Protein AF-A0A257Y3E2-F1 (afdb_monomer_lite)

Radius of gyration: 16.89 Å; chains: 1; bounding box: 31×50×50 Å

Sequence (100 aa):
MSHNSTTHTNSHELTRLARFQFKSFDNEAVVFDTASGDTHLLAPFTLALFELIQSRPGMMAHEIEPALSSRLDLSGSEHLTSLTQESLASLRKLGLLETP

Structure (mmCIF, N/CA/C/O backbone):
data_AF-A0A257Y3E2-F1
#
_entry.id   AF-A0A257Y3E2-F1
#
loop_
_atom_site.group_PDB
_atom_site.id
_atom_site.type_symbol
_atom_site.label_atom_id
_atom_site.label_alt_id
_atom_site.label_comp_id
_atom_site.label_asym_id
_atom_site.label_entity_id
_atom_site.label_seq_id
_atom_site.pdbx_PDB_ins_code
_atom_site.Cartn_x
_atom_site.Cartn_y
_atom_site.Cartn_z
_atom_site.occupancy
_atom_site.B_iso_or_equiv
_atom_site.auth_seq_id
_atom_site.auth_comp_id
_atom_site.auth_asym_id
_atom_site.auth_atom_id
_atom_site.pdbx_PDB_model_num
ATOM 1 N N . MET A 1 1 ? -11.598 -35.169 -35.233 1.00 44.25 1 MET A N 1
ATOM 2 C CA . MET A 1 1 ? -10.916 -34.005 -35.834 1.00 44.25 1 MET A CA 1
ATOM 3 C C . MET A 1 1 ? -10.544 -33.054 -34.712 1.00 44.25 1 MET A C 1
ATOM 5 O O . MET A 1 1 ? -11.366 -32.812 -33.838 1.00 44.25 1 MET A O 1
ATOM 9 N N . SER A 1 2 ? -9.276 -32.661 -34.699 1.00 41.78 2 SER A N 1
ATOM 10 C CA . SER A 1 2 ? -8.543 -31.911 -33.675 1.00 41.78 2 SER A CA 1
ATOM 11 C C . SER A 1 2 ? -9.203 -30.574 -33.298 1.00 41.78 2 SER A C 1
ATOM 13 O O . SER A 1 2 ? -9.734 -29.890 -34.163 1.00 41.78 2 SER A O 1
ATOM 15 N N . HIS A 1 3 ? -9.356 -30.311 -31.996 1.00 47.66 3 HIS A N 1
ATOM 16 C CA . HIS A 1 3 ? -8.646 -29.306 -31.177 1.00 47.66 3 HIS A CA 1
ATOM 17 C C . HIS A 1 3 ? -8.700 -27.863 -31.704 1.00 47.66 3 HIS A C 1
ATOM 19 O O . HIS A 1 3 ? -8.174 -27.583 -32.775 1.00 47.66 3 HIS A O 1
ATOM 25 N N . ASN A 1 4 ? -9.196 -26.953 -30.851 1.00 42.41 4 ASN A N 1
ATOM 26 C CA . ASN A 1 4 ? -8.472 -25.769 -30.353 1.00 42.41 4 ASN A CA 1
ATOM 27 C C . ASN A 1 4 ? -9.391 -24.537 -30.210 1.00 42.41 4 ASN A C 1
ATOM 29 O O . ASN A 1 4 ? -9.443 -23.679 -31.086 1.00 42.41 4 ASN A O 1
ATOM 33 N N . SER A 1 5 ? -10.067 -24.410 -29.066 1.00 44.12 5 SER A N 1
ATOM 34 C CA . SER A 1 5 ? -10.479 -23.096 -28.562 1.00 44.12 5 SER A CA 1
ATOM 35 C C . SER A 1 5 ? -9.421 -22.668 -27.557 1.00 44.12 5 SER A C 1
ATOM 37 O O . SER A 1 5 ? -9.484 -23.011 -26.381 1.00 44.12 5 SER A O 1
ATOM 39 N N . THR A 1 6 ? -8.384 -22.004 -28.065 1.00 49.91 6 THR A N 1
ATOM 40 C CA . THR A 1 6 ? -7.355 -21.357 -27.256 1.00 49.91 6 THR A CA 1
ATOM 41 C C . THR A 1 6 ? -8.029 -20.355 -26.332 1.00 49.91 6 THR A C 1
ATOM 43 O O . THR A 1 6 ? -8.487 -19.301 -26.772 1.00 49.91 6 THR A O 1
ATOM 46 N N . THR A 1 7 ? -8.076 -20.679 -25.044 1.00 46.53 7 THR A N 1
ATOM 47 C CA . THR A 1 7 ? -8.229 -19.694 -23.984 1.00 46.53 7 THR A CA 1
ATOM 48 C C . THR A 1 7 ? -7.044 -18.740 -24.115 1.00 46.53 7 THR A C 1
ATOM 50 O O . THR A 1 7 ? -5.926 -19.060 -23.719 1.00 46.53 7 THR A O 1
ATOM 53 N N . HIS A 1 8 ? -7.257 -17.588 -24.752 1.00 47.28 8 HIS A N 1
ATOM 54 C CA . HIS A 1 8 ? -6.330 -16.460 -24.707 1.00 47.28 8 HIS A CA 1
ATOM 55 C C . HIS A 1 8 ? -6.441 -15.854 -23.302 1.00 47.28 8 HIS A C 1
ATOM 57 O O . HIS A 1 8 ? -6.999 -14.782 -23.096 1.00 47.28 8 HIS A O 1
ATOM 63 N N . THR A 1 9 ? -5.992 -16.601 -22.294 1.00 50.34 9 THR A N 1
ATOM 64 C CA . THR A 1 9 ? -5.900 -16.104 -20.928 1.00 50.34 9 THR A CA 1
ATOM 65 C C . THR A 1 9 ? -4.739 -15.126 -20.897 1.00 50.34 9 THR A C 1
ATOM 67 O O . THR A 1 9 ? -3.600 -15.543 -20.741 1.00 50.34 9 THR A O 1
ATOM 70 N N . ASN A 1 10 ? -5.033 -13.845 -21.125 1.00 46.59 10 ASN A N 1
ATOM 71 C CA . ASN A 1 10 ? -4.389 -12.688 -20.503 1.00 46.59 10 ASN A CA 1
ATOM 72 C C . ASN A 1 10 ? -2.938 -12.880 -20.019 1.00 46.59 10 ASN A C 1
ATOM 74 O O . ASN A 1 10 ? -2.606 -12.629 -18.860 1.00 46.59 10 ASN A O 1
ATOM 78 N N . SER A 1 11 ? -2.030 -13.257 -20.921 1.00 48.41 11 SER A N 1
ATOM 79 C CA . SER A 1 11 ? -0.606 -13.361 -20.592 1.00 48.41 11 SER A CA 1
ATOM 80 C C . SER A 1 11 ? -0.040 -11.997 -20.177 1.00 48.41 11 SER A C 1
ATOM 82 O O . SER A 1 11 ? 0.882 -11.928 -19.372 1.00 48.41 11 SER A O 1
ATOM 84 N N . HIS A 1 12 ? -0.619 -10.896 -20.671 1.00 46.59 12 HIS A N 1
ATOM 85 C CA . HIS A 1 12 ? -0.185 -9.534 -20.348 1.00 46.59 12 HIS A CA 1
ATOM 86 C C . HIS A 1 12 ? -0.532 -9.093 -18.914 1.00 46.59 12 HIS A C 1
ATOM 88 O O . HIS A 1 12 ? 0.301 -8.451 -18.276 1.00 46.59 12 HIS A O 1
ATOM 94 N N . GLU A 1 13 ? -1.699 -9.467 -18.375 1.00 49.12 13 GLU A N 1
ATOM 95 C CA . GLU A 1 13 ? -2.067 -9.138 -16.984 1.00 49.12 13 GLU A CA 1
ATOM 96 C C . GLU A 1 13 ? -1.304 -10.005 -15.974 1.00 49.12 13 GLU A C 1
ATOM 98 O O . GLU A 1 13 ? -0.828 -9.498 -14.958 1.00 49.12 13 GLU A O 1
ATOM 103 N N . LEU A 1 14 ? -1.074 -11.285 -16.298 1.00 49.44 14 LEU A N 1
ATOM 104 C CA . LEU A 1 14 ? -0.278 -12.185 -15.456 1.00 49.44 14 LEU A CA 1
ATOM 105 C C . LEU A 1 14 ? 1.202 -11.767 -15.387 1.00 49.44 14 LEU A C 1
ATOM 107 O O . LEU A 1 14 ? 1.838 -11.912 -14.345 1.00 49.44 14 LEU A O 1
ATOM 111 N N . THR A 1 15 ? 1.747 -11.185 -16.461 1.00 49.22 15 THR A N 1
ATOM 112 C CA . THR A 1 15 ? 3.152 -10.736 -16.497 1.00 49.22 15 THR A CA 1
ATOM 113 C C . THR A 1 15 ? 3.369 -9.434 -15.717 1.00 49.22 15 THR A C 1
ATOM 115 O O . THR A 1 15 ? 4.437 -9.234 -15.141 1.00 49.22 15 THR A O 1
ATOM 118 N N . ARG A 1 16 ? 2.364 -8.548 -15.631 1.00 52.44 16 ARG A N 1
ATOM 119 C CA . ARG A 1 16 ? 2.497 -7.281 -14.887 1.00 52.44 16 ARG A CA 1
ATOM 120 C C . ARG A 1 16 ? 2.502 -7.488 -13.368 1.00 52.44 16 ARG A C 1
ATOM 122 O O . ARG A 1 16 ? 3.195 -6.746 -12.679 1.00 52.44 16 ARG A O 1
ATOM 129 N N . LEU A 1 17 ? 1.790 -8.493 -12.856 1.00 55.31 17 LEU A N 1
ATOM 130 C CA . LEU A 1 17 ? 1.845 -8.889 -11.440 1.00 55.31 17 LEU A CA 1
ATOM 131 C C . LEU A 1 17 ? 3.102 -9.707 -11.102 1.00 55.31 17 LEU A C 1
ATOM 133 O O . LEU A 1 17 ? 3.546 -9.688 -9.960 1.00 55.31 17 LEU A O 1
ATOM 137 N N . ALA A 1 18 ? 3.726 -10.366 -12.086 1.00 58.75 18 ALA A N 1
ATOM 138 C CA . ALA A 1 18 ? 4.940 -11.159 -11.874 1.00 58.75 18 ALA A CA 1
ATOM 139 C C . ALA A 1 18 ? 6.189 -10.323 -11.526 1.00 58.75 18 ALA A C 1
ATOM 141 O O . ALA A 1 18 ? 7.183 -10.887 -11.072 1.00 58.75 18 ALA A O 1
ATOM 142 N N . ARG A 1 19 ? 6.152 -8.995 -11.729 1.00 73.94 19 ARG A N 1
ATOM 143 C CA . ARG A 1 19 ? 7.298 -8.102 -11.473 1.00 73.94 19 ARG A CA 1
ATOM 144 C C . ARG A 1 19 ? 7.421 -7.624 -10.026 1.00 73.94 19 ARG A C 1
ATOM 146 O O . ARG A 1 19 ? 8.476 -7.141 -9.640 1.00 73.94 19 ARG A O 1
ATOM 153 N N . PHE A 1 20 ? 6.360 -7.733 -9.229 1.00 80.00 20 PHE A N 1
ATOM 154 C CA . PHE A 1 20 ? 6.373 -7.275 -7.843 1.00 80.00 20 PHE A CA 1
ATOM 155 C C . PHE A 1 20 ? 6.181 -8.455 -6.907 1.00 80.00 20 PHE A C 1
ATOM 157 O O . PHE A 1 20 ? 5.143 -9.113 -6.917 1.00 80.00 20 PHE A O 1
ATOM 164 N N . GLN A 1 21 ? 7.181 -8.711 -6.073 1.00 84.06 21 GLN A N 1
ATOM 165 C CA . GLN A 1 21 ? 7.066 -9.681 -4.996 1.00 84.06 21 GLN A CA 1
ATOM 166 C C . GLN A 1 21 ? 6.643 -8.967 -3.721 1.00 84.06 21 GLN A C 1
ATOM 168 O O . GLN A 1 21 ? 7.379 -8.143 -3.179 1.00 84.06 21 GLN A O 1
ATOM 173 N N . PHE A 1 22 ? 5.454 -9.308 -3.240 1.00 83.06 22 PHE A N 1
ATOM 174 C CA . PHE A 1 22 ? 4.918 -8.801 -1.987 1.00 83.06 22 PHE A CA 1
ATOM 175 C C . PHE A 1 22 ? 5.242 -9.765 -0.858 1.00 83.06 22 PHE A C 1
ATOM 177 O O . PHE A 1 22 ? 4.999 -10.968 -0.954 1.00 83.06 22 PHE A O 1
ATOM 184 N N . LYS A 1 23 ? 5.748 -9.219 0.240 1.00 84.06 23 LYS A N 1
ATOM 185 C CA . LYS A 1 23 ? 5.971 -9.958 1.473 1.00 84.06 23 LYS A CA 1
ATOM 186 C C . LYS A 1 23 ? 5.381 -9.170 2.627 1.00 84.06 23 LYS A C 1
ATOM 188 O O . LYS A 1 23 ? 5.938 -8.155 3.037 1.00 84.06 23 LYS A O 1
ATOM 193 N N . SER A 1 24 ? 4.235 -9.632 3.110 1.00 79.56 24 SER A N 1
ATOM 194 C CA . SER A 1 24 ? 3.579 -9.086 4.291 1.00 79.56 24 SER A CA 1
ATOM 195 C C . SER A 1 24 ? 4.294 -9.543 5.560 1.00 79.56 24 SER A C 1
ATOM 197 O O . SER A 1 24 ? 4.677 -10.705 5.707 1.00 79.56 24 SER A O 1
ATOM 199 N N . PHE A 1 25 ? 4.439 -8.607 6.476 1.00 79.56 25 PHE A N 1
ATOM 200 C CA . PHE A 1 25 ? 4.819 -8.766 7.868 1.00 79.56 25 PHE A CA 1
ATOM 201 C C . PHE A 1 25 ? 3.626 -8.327 8.725 1.00 79.56 25 PHE A C 1
ATOM 203 O O . PHE A 1 25 ? 2.659 -7.791 8.193 1.00 79.56 25 PHE A O 1
ATOM 210 N N . ASP A 1 26 ? 3.692 -8.559 10.035 1.00 77.44 26 ASP A N 1
ATOM 211 C CA . ASP A 1 26 ? 2.571 -8.391 10.977 1.00 77.44 26 ASP A CA 1
ATOM 212 C C . ASP A 1 26 ? 1.741 -7.113 10.743 1.00 77.44 26 ASP A C 1
ATOM 214 O O . ASP A 1 26 ? 0.520 -7.181 10.643 1.00 77.44 26 ASP A O 1
ATOM 218 N N . ASN A 1 27 ? 2.417 -5.975 10.541 1.00 77.50 27 ASN A N 1
ATOM 219 C CA . ASN A 1 27 ? 1.775 -4.686 10.279 1.00 77.50 27 ASN A CA 1
ATOM 220 C C . ASN A 1 27 ? 2.330 -3.936 9.057 1.00 77.50 27 ASN A C 1
ATOM 222 O O . ASN A 1 27 ? 1.900 -2.824 8.783 1.00 77.50 27 ASN A O 1
ATOM 226 N N . GLU A 1 28 ? 3.291 -4.489 8.325 1.00 84.25 28 GLU A N 1
ATOM 227 C CA . GLU A 1 28 ? 3.984 -3.804 7.225 1.00 84.25 28 GLU A CA 1
ATOM 228 C C . GLU A 1 28 ? 4.102 -4.741 6.031 1.00 84.25 28 GLU A C 1
ATOM 230 O O . GLU A 1 28 ? 3.986 -5.953 6.174 1.00 84.25 28 GLU A O 1
ATOM 235 N N . ALA A 1 29 ? 4.372 -4.223 4.839 1.00 86.62 29 ALA A N 1
ATOM 236 C CA . ALA A 1 29 ? 4.714 -5.082 3.712 1.00 86.62 29 ALA A CA 1
ATOM 237 C C . ALA A 1 29 ? 5.970 -4.586 3.024 1.00 86.62 29 ALA A C 1
ATOM 239 O O . ALA A 1 29 ? 6.228 -3.396 2.943 1.00 86.62 29 ALA A O 1
ATOM 240 N N . VAL A 1 30 ? 6.754 -5.510 2.495 1.00 87.81 30 VAL A N 1
ATOM 241 C CA . VAL A 1 30 ? 7.870 -5.186 1.620 1.00 87.81 30 VAL A CA 1
ATOM 242 C C . VAL A 1 30 ? 7.490 -5.584 0.206 1.00 87.81 30 VAL A C 1
ATOM 244 O O . VAL A 1 30 ? 7.065 -6.713 -0.040 1.00 87.81 30 VAL A O 1
ATOM 247 N N . VAL A 1 31 ? 7.649 -4.641 -0.713 1.00 87.44 31 VAL A N 1
ATOM 248 C CA . VAL A 1 31 ? 7.488 -4.840 -2.147 1.00 87.44 31 VAL A CA 1
ATOM 249 C C . VAL A 1 31 ? 8.862 -4.846 -2.768 1.00 87.44 31 VAL A C 1
ATOM 251 O O . VAL A 1 31 ? 9.574 -3.847 -2.734 1.00 87.44 31 VAL A O 1
ATOM 254 N N . PHE A 1 32 ? 9.230 -5.979 -3.338 1.00 85.88 32 PHE A N 1
ATOM 255 C CA . PHE A 1 32 ? 10.427 -6.095 -4.143 1.00 85.88 32 PHE A CA 1
ATOM 256 C C . PHE A 1 32 ? 10.050 -5.960 -5.616 1.00 85.88 32 PHE A C 1
ATOM 258 O O . PHE A 1 32 ? 9.309 -6.791 -6.147 1.00 85.88 32 PHE A O 1
ATOM 265 N N . ASP A 1 33 ? 10.542 -4.907 -6.261 1.00 86.12 33 ASP A N 1
ATOM 266 C CA . ASP A 1 33 ? 10.423 -4.723 -7.700 1.00 86.12 33 ASP A CA 1
ATOM 267 C C . ASP A 1 33 ? 11.539 -5.507 -8.393 1.00 86.12 33 ASP A C 1
ATOM 269 O O . ASP A 1 33 ? 12.707 -5.133 -8.358 1.00 86.12 33 ASP A O 1
ATOM 273 N N . THR A 1 34 ? 11.189 -6.614 -9.043 1.00 82.06 34 THR A N 1
ATOM 274 C CA . THR A 1 34 ? 12.157 -7.449 -9.760 1.00 82.06 34 THR A CA 1
ATOM 275 C C . THR A 1 34 ? 12.641 -6.804 -11.060 1.00 82.06 34 THR A C 1
ATOM 277 O O . THR A 1 34 ? 13.592 -7.306 -11.652 1.00 82.06 34 THR A O 1
ATOM 280 N N . ALA A 1 35 ? 11.974 -5.751 -11.550 1.00 80.44 35 ALA A N 1
ATOM 281 C CA . ALA A 1 35 ? 12.364 -5.057 -12.774 1.00 80.44 35 ALA A CA 1
ATOM 282 C C . ALA A 1 35 ? 13.492 -4.046 -12.523 1.00 80.44 35 ALA A C 1
ATOM 284 O O . ALA A 1 35 ? 14.430 -3.976 -13.315 1.00 80.44 35 ALA A O 1
ATOM 285 N N . SER A 1 36 ? 13.415 -3.285 -11.428 1.00 79.81 36 SER A N 1
ATOM 286 C CA . SER A 1 36 ? 14.473 -2.357 -10.994 1.00 79.81 36 SER A CA 1
ATOM 287 C C . SER A 1 36 ? 15.492 -3.002 -10.047 1.00 79.81 36 SER A C 1
ATOM 289 O O . SER A 1 36 ? 16.657 -2.613 -10.041 1.00 79.81 36 SER A O 1
ATOM 291 N N . GLY A 1 37 ? 15.072 -4.008 -9.276 1.00 84.50 37 GLY A N 1
ATOM 292 C CA . GLY A 1 37 ? 15.825 -4.563 -8.153 1.00 84.50 37 GLY A CA 1
ATOM 293 C C . GLY A 1 37 ? 15.632 -3.791 -6.842 1.00 84.50 37 GLY A C 1
ATOM 294 O O . GLY A 1 37 ? 16.316 -4.099 -5.864 1.00 84.50 37 GLY A O 1
ATOM 295 N N . ASP A 1 38 ? 14.728 -2.806 -6.797 1.00 86.12 38 ASP A N 1
ATOM 296 C CA . ASP A 1 38 ? 14.471 -2.004 -5.603 1.00 86.12 38 ASP A CA 1
ATOM 297 C C . ASP A 1 38 ? 13.562 -2.710 -4.591 1.00 86.12 38 ASP A C 1
ATOM 299 O O . ASP A 1 38 ? 12.643 -3.467 -4.915 1.00 86.12 38 ASP A O 1
ATOM 303 N N . THR A 1 39 ? 13.821 -2.422 -3.316 1.00 87.69 39 THR A N 1
ATOM 304 C CA . THR A 1 39 ? 13.001 -2.879 -2.193 1.00 87.69 39 THR A CA 1
ATOM 305 C C . THR A 1 39 ? 12.287 -1.688 -1.579 1.00 87.69 39 THR A C 1
ATOM 307 O O . THR A 1 39 ? 12.915 -0.777 -1.042 1.00 87.69 39 THR A O 1
ATOM 310 N N . HIS A 1 40 ? 10.962 -1.717 -1.613 1.00 85.56 40 HIS A N 1
ATOM 311 C CA . HIS A 1 40 ? 10.110 -0.661 -1.098 1.00 85.56 40 HIS A CA 1
ATOM 312 C C . HIS A 1 40 ? 9.334 -1.148 0.118 1.00 85.56 40 HIS A C 1
ATOM 314 O O . HIS A 1 40 ? 8.577 -2.115 0.049 1.00 85.56 40 HIS A O 1
ATOM 320 N N . LEU A 1 41 ? 9.506 -0.457 1.240 1.00 85.62 41 LEU A N 1
ATOM 321 C CA . LEU A 1 41 ? 8.695 -0.684 2.426 1.00 85.62 41 LEU A CA 1
ATOM 322 C C . LEU A 1 41 ? 7.338 0.008 2.247 1.00 85.62 41 LEU A C 1
ATOM 324 O O . LEU A 1 41 ? 7.258 1.219 2.044 1.00 85.62 41 LEU A O 1
ATOM 328 N N . LEU A 1 42 ? 6.271 -0.770 2.334 1.00 84.69 42 LEU A N 1
ATOM 329 C CA . LEU A 1 42 ? 4.909 -0.297 2.491 1.00 84.69 42 LEU A CA 1
ATOM 330 C C . LEU A 1 42 ? 4.611 -0.167 3.979 1.00 84.69 42 LEU A C 1
ATOM 332 O O . LEU A 1 42 ? 4.508 -1.160 4.704 1.00 84.69 42 LEU A O 1
ATOM 336 N N . ALA A 1 43 ? 4.420 1.080 4.394 1.00 85.69 43 ALA A N 1
ATOM 337 C CA . ALA A 1 43 ? 3.893 1.400 5.707 1.00 85.69 43 ALA A CA 1
ATOM 338 C C . ALA A 1 43 ? 2.528 0.713 5.936 1.00 85.69 43 ALA A C 1
ATOM 340 O O . ALA A 1 43 ? 1.796 0.479 4.962 1.00 85.69 43 ALA A O 1
ATOM 341 N N . PRO A 1 44 ? 2.132 0.482 7.203 1.00 84.12 44 PRO A N 1
ATOM 342 C CA . PRO A 1 44 ? 0.872 -0.185 7.549 1.00 84.12 44 PRO A CA 1
ATOM 343 C C . PRO A 1 44 ? -0.343 0.442 6.862 1.00 84.12 44 PRO A C 1
ATOM 345 O O . PRO A 1 44 ? -1.227 -0.241 6.348 1.00 84.12 44 PRO A O 1
ATOM 348 N N . PHE A 1 45 ? -0.339 1.772 6.784 1.00 86.38 45 PHE A N 1
ATOM 349 C CA . PHE A 1 45 ? -1.387 2.556 6.151 1.00 86.38 45 PHE A CA 1
ATOM 350 C C . PHE A 1 45 ? -1.490 2.294 4.639 1.00 86.38 45 PHE A C 1
ATOM 352 O O . PHE A 1 45 ? -2.572 2.035 4.114 1.00 86.38 45 PHE A O 1
ATOM 359 N N . THR A 1 46 ? -0.356 2.314 3.932 1.00 88.19 46 THR A N 1
ATOM 360 C CA . THR A 1 46 ? -0.298 2.082 2.482 1.00 88.19 46 THR A CA 1
ATOM 361 C C . THR A 1 46 ? -0.659 0.638 2.133 1.00 88.19 46 THR A C 1
ATOM 363 O O . THR A 1 46 ? -1.339 0.406 1.134 1.00 88.19 46 THR A O 1
ATOM 366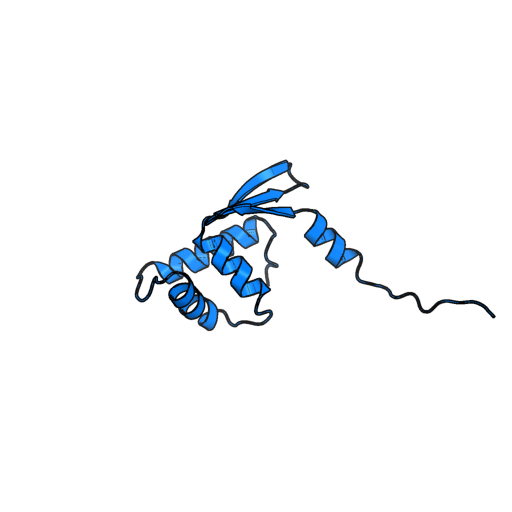 N N . LEU A 1 47 ? -0.247 -0.328 2.961 1.00 86.25 47 LEU A N 1
ATOM 367 C CA . LEU A 1 47 ? -0.645 -1.727 2.815 1.00 86.25 47 LEU A CA 1
ATOM 368 C C . LEU A 1 47 ? -2.161 -1.888 2.973 1.00 86.25 47 LEU A C 1
ATOM 370 O O . LEU A 1 47 ? -2.800 -2.442 2.084 1.00 86.25 47 LEU A O 1
ATOM 374 N N . ALA A 1 48 ? -2.748 -1.352 4.047 1.00 87.50 48 ALA A N 1
ATOM 375 C CA . ALA A 1 48 ? -4.189 -1.433 4.283 1.00 87.50 48 ALA A CA 1
ATOM 376 C C . ALA A 1 48 ? -5.003 -0.808 3.136 1.00 87.50 48 ALA A C 1
ATOM 378 O O . ALA A 1 48 ? -6.037 -1.347 2.745 1.00 87.50 48 ALA A O 1
ATOM 379 N N . LEU A 1 49 ? -4.513 0.295 2.560 1.00 87.50 49 LEU A N 1
ATOM 380 C CA . LEU A 1 49 ? -5.086 0.918 1.366 1.00 87.50 49 LEU A CA 1
ATOM 381 C C . LEU A 1 49 ? -5.005 0.011 0.142 1.00 87.50 49 LEU A C 1
ATOM 383 O O . LEU A 1 49 ? -6.000 -0.166 -0.560 1.00 87.50 49 LEU A O 1
ATOM 387 N N . PHE A 1 50 ? -3.836 -0.565 -0.115 1.00 85.06 50 PHE A N 1
ATOM 388 C CA . PHE A 1 50 ? -3.647 -1.465 -1.242 1.00 85.06 50 PHE A CA 1
ATOM 389 C C . PHE A 1 50 ? -4.552 -2.700 -1.129 1.00 85.06 50 PHE A C 1
ATOM 391 O O . PHE A 1 50 ? -5.259 -3.034 -2.078 1.00 85.06 50 PHE A O 1
ATOM 398 N N . GLU A 1 51 ? -4.610 -3.326 0.047 1.00 85.69 51 GLU A N 1
ATOM 399 C CA . GLU A 1 51 ? -5.512 -4.447 0.326 1.00 85.69 51 GLU A CA 1
ATOM 400 C C . GLU A 1 51 ? -6.984 -4.068 0.159 1.00 85.69 51 GLU A C 1
ATOM 402 O O . GLU A 1 51 ? -7.762 -4.855 -0.380 1.00 85.69 51 GLU A O 1
ATOM 407 N N . LEU A 1 52 ? -7.379 -2.868 0.595 1.00 86.44 52 LEU A N 1
ATOM 408 C CA . LEU A 1 52 ? -8.748 -2.381 0.457 1.00 86.44 52 LEU A CA 1
ATOM 409 C C . LEU A 1 52 ? -9.149 -2.251 -1.018 1.00 86.44 52 LEU A C 1
ATOM 411 O O . LEU A 1 52 ? -10.214 -2.734 -1.404 1.00 86.44 52 LEU A O 1
ATOM 415 N N . ILE A 1 53 ? -8.285 -1.646 -1.837 1.00 83.94 53 ILE A N 1
ATOM 416 C CA . ILE A 1 53 ? -8.511 -1.475 -3.279 1.00 83.94 53 ILE A CA 1
ATOM 417 C C . ILE A 1 53 ? -8.570 -2.841 -3.975 1.00 83.94 53 ILE A C 1
ATOM 419 O O . ILE A 1 53 ? -9.458 -3.073 -4.793 1.00 83.94 53 ILE A O 1
ATOM 423 N N . GLN A 1 54 ? -7.679 -3.771 -3.614 1.00 79.69 54 GLN A N 1
ATOM 424 C CA . GLN A 1 54 ? -7.699 -5.132 -4.159 1.00 79.69 54 GLN A CA 1
ATOM 425 C C . GLN A 1 54 ? -8.941 -5.924 -3.733 1.00 79.69 54 GLN A C 1
ATOM 427 O O . GLN A 1 54 ? -9.482 -6.700 -4.517 1.00 79.69 54 GLN A O 1
ATOM 432 N N . SER A 1 55 ? -9.419 -5.727 -2.503 1.00 83.19 55 SER A N 1
ATOM 433 C CA . SER A 1 55 ? -10.619 -6.393 -1.993 1.00 83.19 55 SER A CA 1
ATOM 434 C C . SER A 1 55 ? -11.903 -5.862 -2.638 1.00 83.19 55 SER A C 1
ATOM 436 O O . SER A 1 55 ? -12.895 -6.589 -2.719 1.00 83.19 55 SER A O 1
ATOM 438 N N . ARG A 1 56 ? -11.904 -4.602 -3.094 1.00 81.19 56 ARG A N 1
ATOM 439 C CA . ARG A 1 56 ? -13.069 -3.921 -3.672 1.00 81.19 56 ARG A CA 1
ATOM 440 C C . ARG A 1 56 ? -12.720 -3.230 -4.996 1.00 81.19 56 ARG A C 1
ATOM 442 O O . ARG A 1 56 ? -12.653 -1.998 -5.046 1.00 81.19 56 ARG A O 1
ATOM 449 N N . PRO A 1 57 ? -12.545 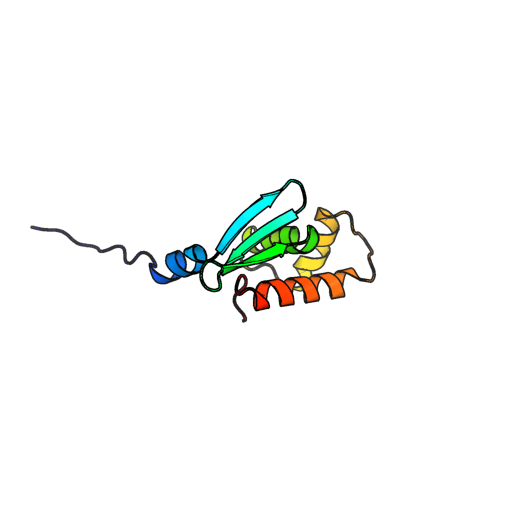-3.996 -6.087 1.00 74.44 57 PRO A N 1
ATOM 450 C CA . PRO A 1 57 ? -12.365 -3.408 -7.408 1.00 74.44 57 PRO A CA 1
ATOM 451 C C . PRO A 1 57 ? -13.598 -2.564 -7.771 1.00 74.44 57 PRO A C 1
ATOM 453 O O . PRO A 1 57 ? -14.722 -3.061 -7.762 1.00 74.44 57 PRO A O 1
ATOM 456 N N . GLY A 1 58 ? -13.391 -1.275 -8.057 1.00 77.56 58 GLY A N 1
ATOM 457 C CA . GLY A 1 58 ? -14.466 -0.316 -8.358 1.00 77.56 58 GLY A CA 1
ATOM 458 C C . GLY A 1 58 ? -14.941 0.540 -7.178 1.00 77.56 58 GLY A C 1
ATOM 459 O O . GLY A 1 58 ? -15.884 1.311 -7.343 1.00 77.56 58 GLY A O 1
ATOM 460 N N . MET A 1 59 ? -14.294 0.436 -6.012 1.00 81.12 59 MET A N 1
ATOM 461 C CA . MET A 1 59 ? -14.515 1.355 -4.892 1.00 81.12 59 MET A CA 1
ATOM 462 C C . MET A 1 59 ? -14.259 2.808 -5.312 1.00 81.12 59 MET A C 1
ATOM 464 O O . MET A 1 59 ? -13.240 3.123 -5.932 1.00 81.12 59 MET A O 1
ATOM 468 N N . MET A 1 60 ? -15.175 3.702 -4.944 1.00 81.06 60 MET A N 1
ATOM 469 C CA . MET A 1 60 ? -15.048 5.122 -5.264 1.00 81.06 60 MET A CA 1
ATOM 470 C C . MET A 1 60 ? -14.068 5.806 -4.309 1.00 81.06 60 MET A C 1
ATOM 472 O O . MET A 1 60 ? -13.978 5.450 -3.136 1.00 81.06 60 MET A O 1
ATOM 476 N N . ALA A 1 61 ? -13.369 6.845 -4.776 1.00 77.44 61 ALA A N 1
ATOM 477 C CA . ALA A 1 61 ? -12.365 7.552 -3.970 1.00 77.44 61 ALA A CA 1
ATOM 478 C C . ALA A 1 61 ? -12.911 8.066 -2.621 1.00 77.44 61 ALA A C 1
ATOM 480 O O . ALA A 1 61 ? -12.203 8.030 -1.620 1.00 77.44 61 ALA A O 1
ATOM 481 N N . HIS A 1 62 ? -14.183 8.477 -2.579 1.00 80.81 62 HIS A N 1
ATOM 482 C CA . HIS A 1 62 ? -14.847 8.956 -1.361 1.00 80.81 62 HIS A CA 1
ATOM 483 C C . HIS A 1 62 ? -15.195 7.842 -0.354 1.00 80.81 62 HIS A C 1
ATOM 485 O O . HIS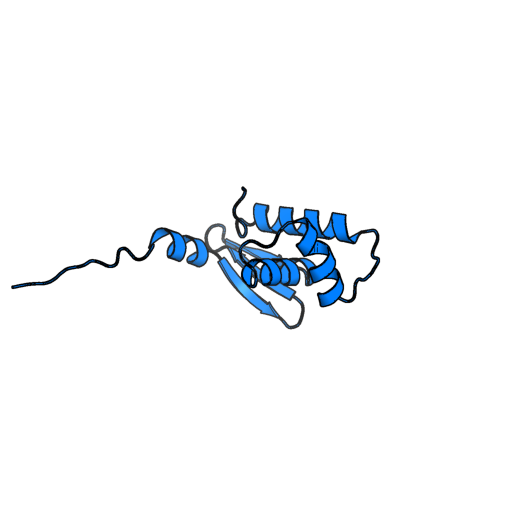 A 1 62 ? -15.549 8.133 0.784 1.00 80.81 62 HIS A O 1
ATOM 491 N N . GLU A 1 63 ? -15.139 6.569 -0.756 1.00 85.62 63 GLU A N 1
ATO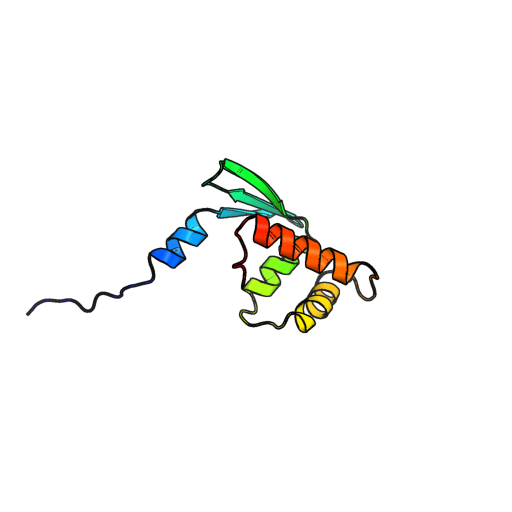M 492 C CA . GLU A 1 63 ? -15.366 5.418 0.129 1.00 85.62 63 GLU A CA 1
ATOM 493 C C . GLU A 1 63 ? -14.064 4.881 0.731 1.00 85.62 63 GLU A C 1
ATOM 495 O O . GLU A 1 63 ? -14.101 4.143 1.717 1.00 85.62 63 GLU A O 1
ATOM 500 N N . ILE A 1 64 ? -12.918 5.257 0.156 1.00 84.50 64 ILE A N 1
ATOM 501 C CA . ILE A 1 64 ? -11.600 4.801 0.598 1.00 84.50 64 ILE A CA 1
ATOM 502 C C . ILE A 1 64 ? -11.311 5.317 2.005 1.00 84.50 64 ILE A C 1
ATOM 504 O O . ILE A 1 64 ? -11.025 4.522 2.893 1.00 84.50 64 ILE A O 1
ATOM 508 N N . GLU A 1 65 ? -11.421 6.627 2.224 1.00 86.00 65 GLU A N 1
ATOM 509 C CA . GLU A 1 65 ? -11.111 7.265 3.508 1.00 86.00 65 GLU A CA 1
ATOM 510 C C . GLU A 1 65 ? -11.914 6.682 4.685 1.00 86.00 65 GLU A C 1
ATOM 512 O O . GLU A 1 65 ? -11.279 6.235 5.644 1.00 86.00 65 GLU A O 1
ATOM 517 N N . PRO A 1 66 ? -13.265 6.602 4.643 1.00 85.69 66 PRO A N 1
ATOM 518 C CA . PRO A 1 66 ? -14.035 6.050 5.759 1.00 85.69 66 PRO A CA 1
ATOM 519 C C . PRO A 1 66 ? -13.769 4.555 5.987 1.00 85.69 66 PRO A C 1
ATOM 521 O O . PRO A 1 66 ? -13.778 4.081 7.126 1.00 85.69 66 PRO A O 1
ATOM 524 N N . ALA A 1 67 ? -13.506 3.789 4.924 1.00 86.69 67 ALA A N 1
ATOM 525 C CA . ALA A 1 67 ? -13.147 2.382 5.058 1.00 86.69 67 ALA A CA 1
ATOM 526 C C . ALA A 1 67 ? -11.753 2.210 5.683 1.00 86.69 67 ALA A C 1
ATOM 528 O O . ALA A 1 67 ? -11.563 1.327 6.522 1.00 86.69 67 ALA A O 1
ATOM 529 N N . LEU A 1 68 ? -10.796 3.070 5.327 1.00 85.75 68 LEU A N 1
ATOM 530 C CA . LEU A 1 68 ? -9.457 3.062 5.906 1.00 85.75 68 LEU A CA 1
ATOM 531 C C . LEU A 1 68 ? -9.471 3.480 7.373 1.00 85.75 68 LEU A C 1
ATOM 533 O O . LEU A 1 68 ? -8.853 2.814 8.201 1.00 85.75 68 LEU A O 1
ATOM 537 N N . SER A 1 69 ? -10.201 4.549 7.704 1.00 85.88 69 SER A N 1
ATOM 538 C CA . SER A 1 69 ? -10.320 5.019 9.084 1.00 85.88 69 SER A CA 1
ATOM 539 C C . SER A 1 69 ? -10.940 3.960 9.979 1.00 85.88 69 SER A C 1
ATOM 541 O O . SER A 1 69 ? -10.484 3.783 11.101 1.00 85.88 69 SER A O 1
ATOM 543 N N . SER A 1 70 ? -11.943 3.229 9.480 1.00 85.56 70 SER A N 1
ATOM 544 C CA . SER A 1 70 ? -12.555 2.125 10.221 1.00 85.56 70 SER A CA 1
ATOM 545 C C . SER A 1 70 ? -11.626 0.919 10.366 1.00 85.56 70 SER A C 1
ATOM 547 O O . SER A 1 70 ? -11.743 0.200 11.350 1.00 85.56 70 SER A O 1
ATOM 549 N N . ARG A 1 71 ? -10.739 0.660 9.396 1.00 83.25 71 ARG A N 1
ATOM 550 C CA . ARG A 1 71 ? -9.811 -0.483 9.425 1.00 83.25 71 ARG A CA 1
ATOM 551 C C . ARG A 1 71 ? -8.600 -0.231 10.323 1.00 83.25 71 ARG A C 1
ATOM 553 O O . ARG A 1 71 ? -8.070 -1.175 10.894 1.00 83.25 71 ARG A O 1
ATOM 560 N N . LEU A 1 72 ? -8.161 1.022 10.414 1.00 80.94 72 LEU A N 1
ATOM 561 C CA . LEU A 1 72 ? -6.983 1.442 11.177 1.00 80.94 72 LEU A CA 1
ATOM 562 C C . LEU A 1 72 ? -7.334 2.11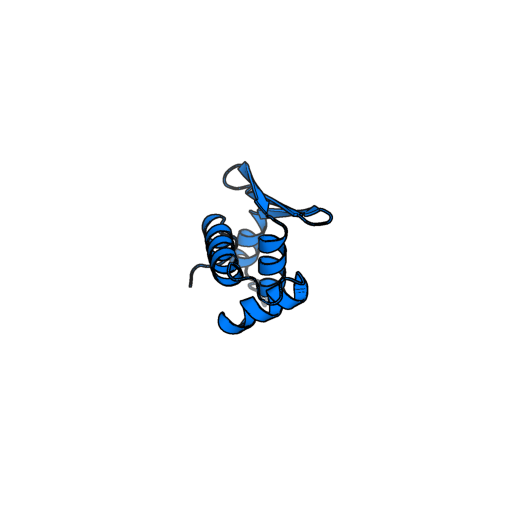5 12.516 1.00 80.94 72 LEU A C 1
ATOM 564 O O . LEU A 1 72 ? -6.433 2.591 13.198 1.00 80.94 72 LEU A O 1
ATOM 568 N N . ASP A 1 73 ? -8.620 2.188 12.875 1.00 81.31 73 ASP A N 1
ATOM 569 C CA . ASP A 1 73 ? -9.121 2.903 14.061 1.00 81.31 73 ASP A CA 1
ATOM 570 C C . ASP A 1 73 ? -8.701 4.396 14.109 1.00 81.31 73 ASP A C 1
ATOM 572 O O . ASP A 1 73 ? -8.526 5.003 15.161 1.00 81.31 73 ASP A O 1
ATOM 576 N N . LEU A 1 74 ? -8.560 5.032 12.937 1.00 77.00 74 LEU A N 1
ATOM 577 C CA . LEU A 1 74 ? -8.086 6.420 12.774 1.00 77.00 74 LEU A CA 1
ATOM 578 C C . LEU A 1 74 ? -9.222 7.456 12.686 1.00 77.00 74 LEU A C 1
ATOM 580 O O . LEU A 1 74 ? -9.057 8.515 12.069 1.00 77.00 74 LEU A O 1
ATOM 584 N N . SER A 1 75 ? -10.389 7.148 13.255 1.00 70.31 75 SER A N 1
ATOM 585 C CA . SER A 1 75 ? -11.603 7.965 13.130 1.00 70.31 75 SER A CA 1
ATOM 586 C C . SER A 1 75 ? -11.355 9.424 13.551 1.00 70.31 75 SER A C 1
ATOM 588 O O . SER A 1 75 ? -11.010 9.695 14.698 1.00 70.31 75 SER A O 1
ATOM 590 N N . GLY A 1 76 ? -11.509 10.369 12.614 1.00 64.69 76 GLY A N 1
ATOM 591 C CA . GLY A 1 76 ? -11.343 11.809 12.869 1.00 64.69 76 GLY A CA 1
ATOM 592 C C . GLY A 1 76 ? -9.922 12.370 12.726 1.00 64.69 76 GLY A C 1
ATOM 593 O O . GLY A 1 76 ? -9.675 13.494 13.152 1.00 64.69 76 GLY A O 1
ATOM 594 N N . SER A 1 77 ? -8.985 11.634 12.123 1.00 72.38 77 SER A N 1
ATOM 595 C CA . SER A 1 77 ? -7.634 12.155 11.872 1.00 72.38 77 SER A CA 1
ATOM 596 C C . SER A 1 77 ? -7.636 13.262 10.806 1.00 72.38 77 SER A C 1
ATOM 598 O O . SER A 1 77 ? -7.917 12.990 9.640 1.00 72.38 77 SER A O 1
ATOM 600 N N . GLU A 1 78 ? -7.233 14.487 11.165 1.00 72.94 78 GLU A N 1
ATOM 601 C CA . GLU A 1 78 ? -7.142 15.632 10.232 1.00 72.94 78 GLU A CA 1
ATOM 602 C C . GLU A 1 78 ? -6.167 15.389 9.061 1.00 72.94 78 GLU A C 1
ATOM 604 O O . GLU A 1 78 ? -6.282 15.999 8.001 1.00 72.94 78 GLU A O 1
ATOM 609 N N . HIS A 1 79 ? -5.233 14.447 9.217 1.00 81.00 79 HIS A N 1
ATOM 610 C CA . HIS A 1 79 ? -4.250 14.090 8.192 1.00 81.00 79 HIS A CA 1
ATOM 611 C C . HIS A 1 79 ? -4.659 12.903 7.311 1.00 81.00 79 HIS A C 1
ATOM 613 O O . HIS A 1 79 ? -3.912 12.552 6.398 1.00 81.00 79 HIS A O 1
ATOM 619 N N . LEU A 1 80 ? -5.822 12.283 7.547 1.00 83.31 80 LEU A N 1
ATOM 620 C CA . LEU A 1 80 ? -6.223 11.050 6.862 1.00 83.31 80 LEU A CA 1
ATOM 621 C C . LEU A 1 80 ? -6.274 11.217 5.341 1.00 83.31 80 LEU A C 1
ATOM 623 O O . LEU A 1 80 ? -5.772 10.365 4.607 1.00 83.31 80 LEU A O 1
ATOM 627 N N . THR A 1 81 ? -6.824 12.335 4.870 1.00 84.25 81 THR A N 1
ATOM 628 C CA . THR A 1 81 ? -6.886 12.656 3.443 1.00 84.25 81 THR A CA 1
ATOM 629 C C . THR A 1 81 ? -5.495 12.790 2.844 1.00 84.25 81 THR A C 1
ATOM 631 O O . THR A 1 81 ? -5.198 12.169 1.826 1.00 84.25 81 THR A O 1
ATOM 634 N N . SER A 1 82 ? -4.607 13.542 3.500 1.00 85.88 82 SER A N 1
ATOM 635 C CA . SER A 1 82 ? -3.232 13.727 3.027 1.00 85.88 82 SER A CA 1
ATOM 636 C C . SER A 1 82 ? -2.470 12.404 2.977 1.00 85.88 82 SER A C 1
ATOM 638 O O . SER A 1 82 ? -1.825 12.116 1.973 1.00 85.88 82 SER A O 1
ATOM 640 N N . LEU A 1 83 ? -2.592 11.574 4.018 1.00 85.88 83 LEU A N 1
ATOM 641 C CA . LEU A 1 83 ? -1.980 10.245 4.076 1.00 85.88 83 LEU A CA 1
ATOM 642 C C . LEU A 1 83 ? -2.525 9.328 2.977 1.00 85.88 83 LEU A C 1
ATOM 644 O O . LEU A 1 83 ? -1.757 8.668 2.288 1.00 85.88 83 LEU A O 1
ATOM 648 N N . THR A 1 84 ? -3.840 9.337 2.745 1.00 87.06 84 THR A N 1
ATOM 649 C CA . THR A 1 84 ? -4.473 8.554 1.671 1.00 87.06 84 THR A CA 1
ATOM 650 C C . THR A 1 84 ? -3.942 8.962 0.304 1.00 87.06 84 THR A C 1
ATOM 652 O O . THR A 1 84 ? -3.561 8.099 -0.488 1.00 87.06 84 THR A O 1
ATOM 655 N N . GLN A 1 85 ? -3.854 10.264 0.029 1.00 86.69 85 GLN A N 1
ATOM 656 C CA . GLN A 1 85 ? -3.318 10.762 -1.237 1.00 86.69 85 GLN A CA 1
ATOM 657 C C . GLN A 1 85 ? -1.825 10.450 -1.401 1.00 86.69 85 GLN A C 1
ATOM 659 O O . GLN A 1 85 ? -1.409 10.037 -2.483 1.00 86.69 85 GLN A O 1
ATOM 664 N N . GLU A 1 86 ? -1.022 10.583 -0.343 1.00 88.25 86 GLU A N 1
ATOM 665 C CA . GLU A 1 86 ? 0.409 10.259 -0.366 1.00 88.25 86 GLU A CA 1
ATOM 666 C C . GLU A 1 86 ? 0.654 8.758 -0.584 1.00 88.25 86 GLU A C 1
ATOM 668 O O . GLU A 1 86 ? 1.502 8.369 -1.394 1.00 88.25 86 GLU A O 1
ATOM 673 N N . SER A 1 87 ? -0.134 7.901 0.064 1.00 87.75 87 SER A N 1
ATOM 674 C CA . SER A 1 87 ? -0.089 6.453 -0.133 1.00 87.75 87 SER A CA 1
ATOM 675 C C . SER A 1 87 ? -0.540 6.054 -1.537 1.00 87.75 87 SER A C 1
ATOM 677 O O . SER A 1 87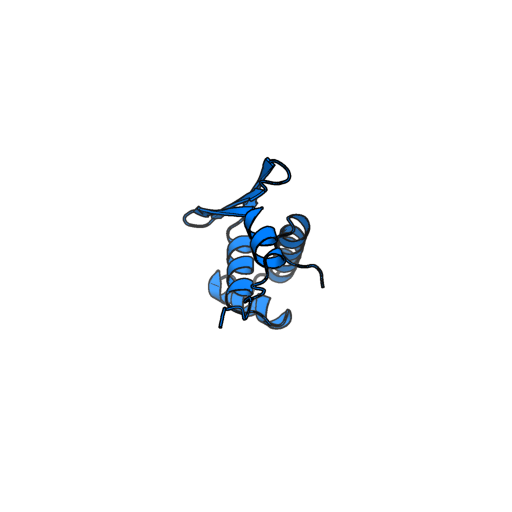 ? 0.134 5.245 -2.174 1.00 87.75 87 SER A O 1
ATOM 679 N N . LEU A 1 88 ? -1.611 6.652 -2.075 1.00 86.25 88 LEU A N 1
ATOM 680 C CA . LEU A 1 88 ? -2.023 6.451 -3.471 1.00 86.25 88 LEU A CA 1
ATOM 681 C C . LEU A 1 88 ? -0.922 6.883 -4.447 1.00 86.25 88 LEU A C 1
ATOM 683 O O . LEU A 1 88 ? -0.619 6.161 -5.399 1.00 86.25 88 LEU A O 1
ATOM 687 N N . ALA A 1 89 ? -0.310 8.045 -4.214 1.00 86.12 89 ALA A N 1
ATOM 688 C CA . ALA A 1 89 ? 0.792 8.547 -5.026 1.00 86.12 89 ALA A CA 1
ATOM 689 C C . ALA A 1 89 ? 2.009 7.615 -4.960 1.00 86.12 89 ALA A C 1
ATOM 691 O O . ALA A 1 89 ? 2.612 7.326 -5.993 1.00 86.12 89 ALA A O 1
ATOM 692 N N . SER A 1 90 ? 2.326 7.085 -3.777 1.00 85.12 90 SER A N 1
ATOM 693 C CA . SER A 1 90 ? 3.400 6.110 -3.584 1.00 85.12 90 SER A CA 1
ATOM 694 C C . SER A 1 90 ? 3.117 4.815 -4.339 1.00 85.12 90 SER A C 1
ATOM 696 O O . SER A 1 90 ? 3.942 4.391 -5.139 1.00 85.12 90 SER A O 1
ATOM 698 N N . LEU A 1 91 ? 1.928 4.227 -4.188 1.00 84.75 91 LEU A N 1
ATOM 699 C CA . LEU A 1 91 ? 1.534 3.013 -4.912 1.00 84.75 91 LEU A CA 1
ATOM 700 C C . LEU A 1 91 ? 1.576 3.201 -6.439 1.00 84.75 91 LEU A C 1
ATOM 702 O O . LEU A 1 91 ? 2.011 2.303 -7.161 1.00 84.75 91 LEU A O 1
ATOM 706 N N . ARG A 1 92 ? 1.182 4.379 -6.939 1.00 84.25 92 ARG A N 1
ATOM 707 C CA . ARG A 1 92 ? 1.305 4.743 -8.362 1.00 84.25 92 ARG A CA 1
ATOM 708 C C . ARG A 1 92 ? 2.758 4.887 -8.800 1.00 84.25 92 ARG A C 1
ATOM 710 O O . ARG A 1 92 ? 3.123 4.374 -9.852 1.00 84.25 92 ARG A O 1
ATOM 717 N N . LYS A 1 93 ? 3.598 5.541 -7.994 1.00 82.50 93 LYS A N 1
ATOM 718 C CA . LYS A 1 93 ? 5.036 5.692 -8.262 1.00 82.50 93 LYS A CA 1
ATOM 719 C C . LYS A 1 93 ? 5.746 4.339 -8.315 1.00 82.50 93 LYS A C 1
ATOM 721 O O . LYS A 1 93 ? 6.627 4.152 -9.144 1.00 82.50 93 LYS A O 1
ATOM 726 N N . LEU A 1 94 ? 5.320 3.400 -7.473 1.00 79.12 94 LEU A N 1
ATOM 727 C CA . LEU A 1 94 ? 5.778 2.013 -7.477 1.00 79.12 94 LEU A CA 1
ATOM 728 C C . LEU A 1 94 ? 5.225 1.201 -8.659 1.00 79.12 94 LEU A C 1
ATOM 730 O O . LEU A 1 94 ? 5.662 0.082 -8.878 1.00 79.12 94 LEU A O 1
ATOM 734 N N . GLY A 1 95 ? 4.256 1.721 -9.421 1.00 77.56 95 GLY A N 1
ATOM 735 C CA . GLY A 1 95 ? 3.610 0.994 -10.516 1.00 77.56 95 GLY A CA 1
ATOM 736 C C . GLY A 1 95 ? 2.694 -0.147 -10.057 1.00 77.56 95 GLY A C 1
ATOM 737 O O . GLY A 1 95 ? 2.404 -1.041 -10.858 1.00 77.56 95 GLY A O 1
ATOM 738 N N . LEU A 1 96 ? 2.267 -0.122 -8.787 1.00 75.75 96 LEU A N 1
ATOM 739 C CA . LEU A 1 96 ? 1.353 -1.096 -8.176 1.00 75.75 96 LEU A CA 1
ATOM 740 C C . LEU A 1 96 ? -0.117 -0.778 -8.441 1.00 75.75 96 LEU A C 1
ATOM 742 O O . LEU A 1 96 ? -0.948 -1.680 -8.447 1.00 75.75 96 LEU A O 1
ATOM 746 N N . LEU A 1 97 ? -0.436 0.499 -8.648 1.00 73.50 97 LEU A N 1
ATOM 747 C CA . LEU A 1 97 ? -1.752 0.944 -9.089 1.00 73.50 97 LEU A CA 1
ATOM 748 C C . LEU A 1 97 ? -1.656 1.480 -10.509 1.00 73.50 97 LEU A C 1
ATOM 750 O O . LEU A 1 97 ? -0.731 2.226 -10.840 1.00 73.50 97 LEU A O 1
ATOM 754 N N . GLU A 1 98 ? -2.639 1.130 -11.330 1.00 62.06 98 GLU A N 1
ATOM 755 C CA . GLU A 1 98 ? -2.809 1.755 -12.633 1.00 62.06 98 GLU A CA 1
ATOM 756 C C . GLU A 1 98 ? -3.156 3.236 -12.431 1.00 62.06 98 GLU A C 1
ATOM 758 O O . GLU A 1 98 ? -4.002 3.610 -11.611 1.00 62.06 98 GLU A O 1
ATOM 763 N N . THR A 1 99 ? -2.440 4.113 -13.131 1.00 49.62 99 THR A N 1
ATOM 764 C CA . THR A 1 99 ? -2.861 5.505 -13.271 1.00 49.62 99 THR A CA 1
ATOM 765 C C . THR A 1 99 ? -4.114 5.525 -14.146 1.00 49.62 99 THR A C 1
ATOM 767 O O . THR A 1 99 ? -4.073 4.894 -15.204 1.00 49.62 99 THR A O 1
ATOM 770 N N . PRO A 1 100 ? -5.206 6.183 -13.711 1.00 47.56 100 PRO A N 1
ATOM 771 C CA . PRO A 1 100 ? -6.392 6.346 -14.544 1.00 47.56 100 PRO A CA 1
ATOM 772 C C . PRO A 1 100 ? -6.067 7.085 -15.846 1.00 47.56 100 PRO A C 1
ATOM 774 O O . PRO A 1 100 ? -5.096 7.881 -15.848 1.00 47.56 100 PRO A O 1
#

Secondary structure (DSSP, 8-state):
----------HHHHHHHTTEEEEE-SS-EEEEETTT--EEEE-HHHHHHHHHHHHSTT--HHHHHHHHHHHHT-TT-TTHHHHHHHHHHHHHHTT-S---

Foldseek 3Di:
DDDDPDPPPCPPVVVLVVQWDWDDDPQWIWIQGNVVRDIDIGGSLLVLLLVVCVVDPPDDPVRSQVVSCVVVVVPPDPCSVVSSVVSVVVCVVVVVDDDD

pLDDT: mean 75.6, std 14.49, range [41.78, 88.25]